Protein AF-A0A351TAG0-F1 (afdb_monomer_lite)

Secondary structure (DSSP, 8-state):
--EEEEEEEEEEETTEEEEEEEEEEEETT--------TTSSHHHHHHHH-

Structure (mmCIF, N/CA/C/O backbone):
data_AF-A0A351TAG0-F1
#
_entry.id   AF-A0A351TAG0-F1
#
loop_
_atom_site.group_PDB
_atom_site.id
_atom_site.type_symbol
_atom_site.label_atom_id
_atom_site.label_alt_id
_atom_site.label_comp_id
_atom_site.label_asym_id
_atom_site.label_entity_id
_atom_site.label_seq_id
_atom_site.pdbx_PDB_ins_code
_atom_site.Cartn_x
_atom_site.Cartn_y
_atom_site.Cartn_z
_atom_site.occupancy
_atom_site.B_iso_or_equiv
_atom_site.auth_seq_id
_atom_site.auth_comp_id
_atom_site.auth_asym_id
_atom_site.auth_atom_id
_atom_site.pdbx_PDB_model_num
ATOM 1 N N . MET A 1 1 ? -13.614 3.491 20.344 1.00 68.50 1 MET A N 1
ATOM 2 C CA . MET A 1 1 ? -13.757 3.095 18.924 1.00 68.50 1 MET A CA 1
ATOM 3 C C . MET A 1 1 ? -12.394 2.632 18.436 1.00 68.50 1 MET A C 1
ATOM 5 O O . MET A 1 1 ? -11.419 3.325 18.710 1.00 68.50 1 MET A O 1
ATOM 9 N N . LYS A 1 2 ? -12.298 1.447 17.824 1.00 88.38 2 LYS A N 1
ATOM 10 C CA . LYS A 1 2 ? -11.016 0.867 17.395 1.00 88.38 2 LYS A CA 1
ATOM 11 C C . LYS A 1 2 ? -10.664 1.398 16.001 1.00 88.38 2 LYS A 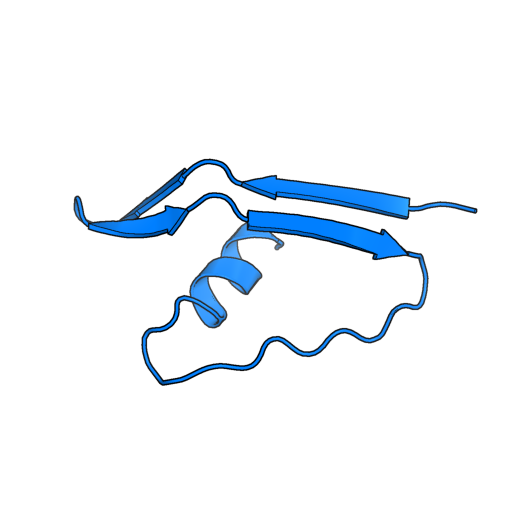C 1
ATOM 13 O O . LYS A 1 2 ? -11.506 1.369 15.110 1.00 88.38 2 LYS A O 1
ATOM 18 N N . HIS A 1 3 ? -9.441 1.886 15.831 1.00 91.81 3 HIS A N 1
ATOM 19 C CA . HIS A 1 3 ? -8.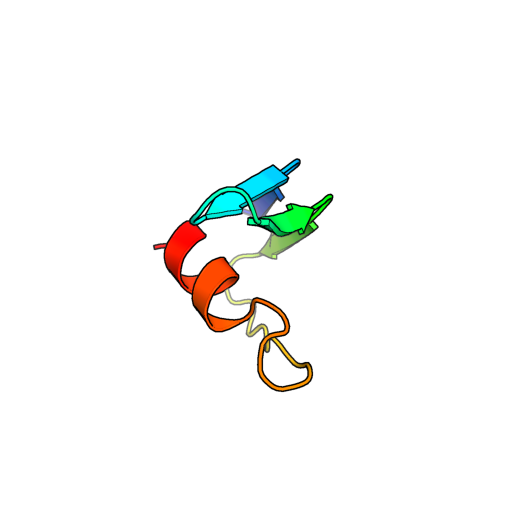910 2.331 14.544 1.00 91.81 3 HIS A CA 1
ATOM 20 C C . HIS A 1 3 ? -7.541 1.693 14.302 1.00 91.81 3 HIS A C 1
ATOM 22 O O . HIS A 1 3 ? -6.817 1.377 15.249 1.00 91.81 3 HIS A O 1
ATOM 28 N N . LEU A 1 4 ? -7.202 1.496 13.032 1.00 92.81 4 LEU A N 1
ATOM 29 C CA . LEU A 1 4 ? -5.916 0.998 12.568 1.00 92.81 4 LEU A CA 1
ATOM 30 C C . LEU A 1 4 ? -5.206 2.116 11.804 1.00 92.81 4 LEU A C 1
ATOM 32 O O . LEU A 1 4 ? -5.756 2.677 10.859 1.00 92.81 4 LEU A O 1
ATOM 36 N N . LYS A 1 5 ? -3.977 2.437 12.209 1.00 95.00 5 LYS A N 1
ATOM 37 C CA . LYS A 1 5 ? -3.125 3.394 11.500 1.00 95.00 5 LYS A CA 1
ATOM 38 C C . LYS A 1 5 ? -2.171 2.637 10.584 1.00 95.00 5 LYS A C 1
ATOM 40 O O . LYS A 1 5 ? -1.343 1.871 11.068 1.00 95.00 5 LYS A O 1
ATOM 45 N N . ILE A 1 6 ? -2.268 2.883 9.284 1.00 95.06 6 ILE A N 1
ATOM 46 C CA . ILE A 1 6 ? -1.350 2.357 8.275 1.00 95.06 6 ILE A CA 1
ATOM 47 C C . ILE A 1 6 ? -0.285 3.412 7.997 1.00 95.06 6 ILE A C 1
ATOM 49 O O . ILE A 1 6 ? -0.619 4.563 7.726 1.00 95.06 6 ILE A O 1
ATOM 53 N N . ASN A 1 7 ? 0.988 3.018 8.060 1.00 96.81 7 ASN A N 1
ATOM 54 C CA . ASN A 1 7 ? 2.116 3.836 7.616 1.00 96.81 7 ASN A CA 1
ATOM 55 C C . ASN A 1 7 ? 3.087 2.941 6.847 1.00 96.81 7 ASN A C 1
ATOM 57 O O . ASN A 1 7 ? 3.503 1.904 7.360 1.00 96.81 7 ASN A O 1
ATOM 61 N N . ILE A 1 8 ? 3.418 3.338 5.624 1.00 96.50 8 ILE A N 1
ATOM 62 C CA . ILE A 1 8 ? 4.403 2.683 4.767 1.00 96.50 8 ILE A CA 1
ATOM 63 C C . ILE A 1 8 ? 5.317 3.784 4.240 1.00 96.50 8 ILE A C 1
ATOM 65 O O . ILE A 1 8 ? 4.906 4.583 3.394 1.00 96.50 8 ILE A O 1
ATOM 69 N N . ASP A 1 9 ? 6.554 3.814 4.726 1.00 96.75 9 ASP A N 1
ATOM 70 C CA . ASP A 1 9 ? 7.538 4.809 4.293 1.00 96.75 9 ASP A CA 1
ATOM 71 C C . ASP A 1 9 ? 8.059 4.481 2.891 1.00 96.75 9 ASP A C 1
ATOM 73 O O . ASP A 1 9 ? 8.064 5.337 2.005 1.00 96.75 9 ASP A O 1
ATOM 77 N N . LEU A 1 10 ? 8.420 3.215 2.660 1.00 96.06 10 LEU A N 1
ATOM 78 C CA . LEU A 1 10 ? 8.904 2.731 1.374 1.00 96.06 10 LEU A CA 1
ATOM 79 C C . LEU A 1 10 ? 8.632 1.231 1.208 1.00 96.06 10 LEU A C 1
ATOM 81 O O . LEU A 1 10 ? 8.874 0.441 2.118 1.00 96.06 10 LEU A O 1
ATOM 85 N N . TYR A 1 11 ? 8.157 0.835 0.027 1.00 96.25 11 TYR A N 1
ATOM 86 C CA . TYR A 1 11 ? 8.086 -0.561 -0.401 1.00 96.25 11 TYR A CA 1
ATOM 87 C C . TYR A 1 11 ? 8.662 -0.697 -1.809 1.00 96.25 11 TYR A C 1
ATOM 89 O O . TYR A 1 11 ? 8.189 -0.049 -2.752 1.00 96.25 11 TYR A O 1
ATOM 97 N N . GLU A 1 12 ? 9.645 -1.582 -1.954 1.00 95.69 12 GLU A N 1
ATOM 98 C CA . GLU A 1 12 ? 10.364 -1.809 -3.202 1.00 95.69 12 GLU A CA 1
ATOM 99 C C . GLU A 1 12 ? 10.220 -3.251 -3.689 1.00 95.69 12 GLU A C 1
ATOM 101 O O . GLU A 1 12 ? 10.166 -4.202 -2.911 1.00 95.69 12 GLU A O 1
ATOM 106 N N . THR A 1 13 ? 10.215 -3.426 -5.008 1.00 93.81 13 THR A N 1
ATOM 107 C CA . THR A 1 13 ? 10.365 -4.739 -5.643 1.00 93.81 13 THR A CA 1
ATOM 108 C C . THR A 1 13 ? 11.283 -4.611 -6.845 1.00 93.81 13 THR A C 1
ATOM 110 O O . THR A 1 13 ? 11.190 -3.638 -7.590 1.00 93.81 13 THR A O 1
ATOM 113 N N . ASN A 1 14 ? 12.195 -5.566 -7.042 1.00 93.31 14 ASN A N 1
ATOM 114 C CA . ASN A 1 14 ? 13.156 -5.549 -8.153 1.00 93.31 14 ASN A CA 1
ATOM 115 C C . ASN A 1 14 ? 13.914 -4.211 -8.292 1.00 93.31 14 ASN A C 1
ATOM 117 O O . ASN A 1 14 ? 14.078 -3.705 -9.400 1.00 93.31 14 ASN A O 1
ATOM 121 N N . LYS A 1 15 ? 14.355 -3.627 -7.165 1.00 91.12 15 LYS A N 1
ATOM 122 C CA . LYS A 1 15 ? 15.029 -2.311 -7.098 1.00 91.12 15 LYS A CA 1
ATOM 123 C C . LYS A 1 15 ? 14.193 -1.139 -7.637 1.00 91.12 15 LYS A C 1
ATOM 125 O O . LYS A 1 15 ? 14.743 -0.126 -8.062 1.00 91.12 15 LYS A O 1
ATOM 130 N N . LYS A 1 16 ? 12.866 -1.277 -7.650 1.00 93.88 16 LYS A N 1
ATOM 131 C CA . LYS A 1 16 ? 11.925 -0.224 -8.029 1.00 93.88 16 LYS A CA 1
ATOM 132 C C . LYS A 1 16 ? 11.058 0.148 -6.832 1.00 93.88 16 LYS A C 1
ATOM 134 O O . LYS A 1 16 ? 10.400 -0.724 -6.264 1.00 93.88 16 LYS A O 1
ATOM 139 N N . GLU A 1 17 ? 11.003 1.439 -6.515 1.00 95.88 17 GLU A N 1
ATOM 140 C CA . GLU A 1 17 ? 10.036 1.995 -5.566 1.00 95.88 17 GLU A CA 1
ATOM 141 C C . GLU A 1 17 ? 8.609 1.800 -6.111 1.00 95.88 17 GLU A C 1
ATOM 143 O O . GLU A 1 17 ? 8.296 2.226 -7.228 1.00 95.88 17 GLU A O 1
ATOM 148 N N . ILE A 1 18 ? 7.739 1.132 -5.347 1.00 97.12 18 ILE A N 1
ATOM 149 C CA . ILE A 1 18 ? 6.332 0.912 -5.728 1.00 97.12 18 ILE A CA 1
ATOM 150 C C . ILE A 1 18 ? 5.383 1.720 -4.850 1.00 97.12 18 ILE A C 1
ATOM 152 O O . ILE A 1 18 ? 4.421 2.285 -5.366 1.00 97.12 18 ILE A O 1
ATOM 156 N N . LEU A 1 19 ? 5.636 1.765 -3.540 1.00 97.44 19 LEU A N 1
ATOM 157 C CA . LEU A 1 19 ? 4.877 2.573 -2.584 1.00 97.44 19 LEU A CA 1
ATOM 158 C C . LEU A 1 19 ? 5.853 3.453 -1.815 1.00 97.44 19 LEU A C 1
ATOM 160 O O . LEU A 1 19 ? 6.924 2.986 -1.433 1.00 97.44 19 LEU A O 1
ATOM 164 N N . LYS A 1 20 ? 5.469 4.702 -1.571 1.00 97.25 20 LYS A N 1
ATOM 165 C CA . LYS A 1 20 ? 6.280 5.671 -0.838 1.00 97.25 20 LYS A CA 1
ATOM 166 C C . LYS A 1 20 ? 5.375 6.630 -0.087 1.00 97.25 20 LYS A C 1
ATOM 168 O O . LYS A 1 20 ? 4.416 7.127 -0.676 1.00 97.25 20 LYS A O 1
ATOM 17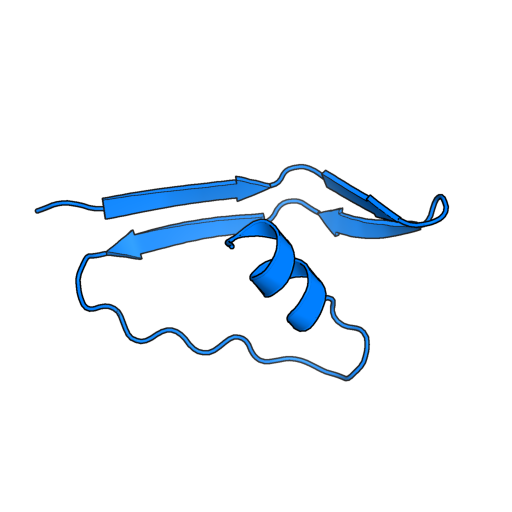3 N N . ASN A 1 21 ? 5.692 6.890 1.178 1.00 97.19 21 ASN A N 1
ATOM 174 C CA . ASN A 1 21 ? 4.982 7.842 2.037 1.00 97.19 21 ASN A CA 1
ATOM 175 C C . ASN A 1 21 ? 3.455 7.635 2.069 1.00 97.19 21 ASN A C 1
ATOM 177 O O . ASN A 1 21 ? 2.680 8.587 1.952 1.00 97.19 21 ASN A O 1
ATOM 181 N N . ILE A 1 22 ? 3.006 6.388 2.214 1.00 96.81 22 ILE A N 1
ATOM 182 C CA . ILE A 1 22 ? 1.583 6.072 2.357 1.00 96.81 22 ILE A CA 1
ATOM 183 C C . ILE A 1 22 ? 1.220 6.125 3.839 1.00 96.81 22 ILE A C 1
ATOM 185 O O . ILE A 1 22 ? 1.744 5.350 4.634 1.00 96.81 22 ILE A O 1
ATOM 189 N N . SER A 1 23 ? 0.288 6.999 4.214 1.00 96.38 23 SER A N 1
ATOM 190 C CA . SER A 1 23 ? -0.249 7.051 5.574 1.00 96.38 23 SER A CA 1
ATOM 191 C C . SER A 1 23 ? -1.749 7.288 5.543 1.00 96.38 23 SER A C 1
ATOM 193 O O . SER A 1 23 ? -2.220 8.227 4.900 1.00 96.38 23 SER A O 1
ATOM 195 N N . PHE A 1 24 ? -2.506 6.421 6.212 1.00 95.25 24 PHE A N 1
ATOM 196 C CA . PHE A 1 24 ? -3.949 6.582 6.364 1.00 95.25 24 PHE A CA 1
ATOM 197 C C . PHE A 1 24 ? -4.474 5.858 7.606 1.00 95.25 24 PHE A C 1
ATOM 199 O O . PHE A 1 24 ? -3.833 4.969 8.170 1.00 95.25 24 PHE A O 1
ATOM 206 N N . LEU A 1 25 ? -5.659 6.268 8.045 1.00 94.88 25 LEU A N 1
ATOM 207 C CA . LEU A 1 25 ? -6.382 5.677 9.164 1.00 94.88 25 LEU A CA 1
ATOM 208 C C . LEU A 1 25 ? -7.579 4.904 8.618 1.00 94.88 25 LEU A C 1
ATOM 210 O O . LEU A 1 25 ? -8.283 5.398 7.741 1.00 94.88 25 LEU A O 1
ATOM 214 N N . VAL A 1 26 ? -7.800 3.707 9.150 1.00 94.06 26 VAL A N 1
ATOM 215 C CA . VAL A 1 26 ? -8.964 2.873 8.848 1.00 94.06 26 VAL A CA 1
ATOM 216 C C . VAL A 1 26 ? -9.713 2.623 10.143 1.00 94.06 26 VAL A C 1
ATOM 218 O O . VAL A 1 26 ? -9.144 2.113 11.112 1.00 94.06 26 VAL A O 1
ATOM 221 N N . ASN A 1 27 ? -10.989 2.973 10.170 1.00 95.38 27 ASN A N 1
ATOM 222 C CA . ASN A 1 27 ? -11.865 2.692 11.291 1.00 95.38 27 ASN A CA 1
ATOM 223 C C . ASN A 1 27 ? -12.605 1.376 11.076 1.00 95.38 27 ASN A C 1
ATOM 225 O O . ASN A 1 27 ? -12.760 0.869 9.962 1.00 95.38 27 ASN A O 1
ATOM 229 N N . GLU A 1 28 ? -13.087 0.811 12.175 1.00 95.19 28 GLU A N 1
ATOM 230 C CA . GLU A 1 28 ? -13.979 -0.334 12.107 1.00 95.19 28 GLU A CA 1
ATOM 231 C C . GLU A 1 28 ? -15.219 -0.000 11.255 1.00 95.19 28 GLU A C 1
ATOM 233 O O . GLU A 1 28 ? -15.871 1.018 11.479 1.00 95.19 28 GLU A O 1
ATOM 238 N N . ARG A 1 29 ? -15.561 -0.892 10.313 1.00 94.44 29 ARG A N 1
ATOM 239 C CA . ARG A 1 29 ? -16.675 -0.768 9.346 1.00 94.44 29 ARG A CA 1
ATOM 240 C C . ARG A 1 29 ? -16.473 0.229 8.200 1.00 94.44 29 ARG A C 1
ATOM 242 O O . ARG A 1 29 ? -17.391 0.371 7.388 1.00 94.44 29 ARG A O 1
ATOM 249 N N . ASP A 1 30 ? -15.299 0.843 8.068 1.00 93.94 30 ASP A N 1
ATOM 250 C CA . ASP A 1 30 ? -14.989 1.640 6.881 1.00 93.94 30 ASP A CA 1
ATOM 251 C C . ASP A 1 30 ? -15.031 0.770 5.613 1.00 93.94 30 ASP A C 1
ATOM 253 O O . ASP A 1 30 ? -14.505 -0.345 5.566 1.00 93.94 30 ASP A O 1
ATOM 257 N N . ARG A 1 31 ? -15.654 1.299 4.554 1.00 94.00 31 ARG A N 1
ATOM 258 C CA . ARG A 1 31 ? -15.574 0.747 3.196 1.00 94.00 31 ARG A CA 1
ATOM 259 C C . ARG A 1 31 ? -14.718 1.681 2.356 1.00 94.00 31 ARG A C 1
ATOM 261 O O . ARG A 1 31 ? -15.173 2.752 1.966 1.00 94.00 31 ARG A O 1
ATOM 268 N N . ILE A 1 32 ? -13.480 1.275 2.095 1.00 92.88 32 ILE A N 1
ATOM 269 C CA . ILE A 1 32 ? -12.485 2.096 1.398 1.00 92.88 32 ILE A CA 1
ATOM 270 C C . ILE A 1 32 ? 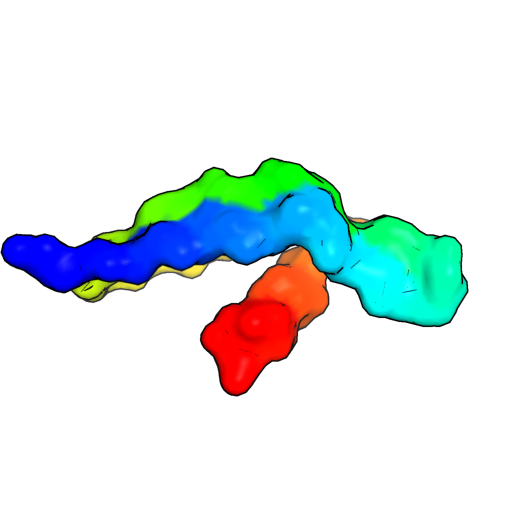-12.247 1.522 0.003 1.00 92.88 32 ILE A C 1
ATOM 272 O O . ILE A 1 32 ? -12.051 0.318 -0.156 1.00 92.88 32 ILE A O 1
ATOM 276 N N . ALA A 1 33 ? -12.235 2.392 -1.007 1.00 94.75 33 ALA A N 1
ATOM 277 C CA . ALA A 1 33 ? -11.839 2.049 -2.367 1.00 94.75 33 ALA A CA 1
ATOM 278 C C . ALA A 1 33 ? -10.448 2.619 -2.669 1.00 94.75 33 ALA A C 1
ATOM 280 O O . ALA A 1 33 ? -10.180 3.790 -2.411 1.00 94.75 33 ALA A O 1
ATOM 281 N N . ILE A 1 34 ? -9.576 1.801 -3.260 1.00 95.00 34 ILE A N 1
ATOM 282 C CA . ILE A 1 34 ? -8.272 2.241 -3.764 1.00 95.00 34 ILE A CA 1
ATOM 283 C C . ILE A 1 34 ? -8.414 2.477 -5.269 1.00 95.00 34 ILE A C 1
ATOM 285 O O . ILE A 1 34 ? -8.650 1.536 -6.029 1.00 95.00 34 ILE A O 1
ATOM 289 N N . VAL A 1 35 ? -8.255 3.725 -5.709 1.00 95.75 35 VAL A N 1
ATOM 290 C CA . VAL A 1 35 ? -8.414 4.139 -7.113 1.00 95.75 35 VAL A CA 1
ATOM 291 C C . VAL A 1 35 ? -7.101 4.662 -7.696 1.00 95.75 35 VAL A C 1
ATOM 293 O O . VAL A 1 35 ? -6.206 5.079 -6.969 1.00 95.75 35 VAL A O 1
ATOM 296 N N . GLY A 1 36 ? -6.959 4.601 -9.021 1.00 96.06 36 GLY A N 1
ATOM 297 C CA . GLY A 1 36 ? -5.760 5.052 -9.736 1.00 96.06 36 GLY A CA 1
ATOM 298 C C . GLY A 1 36 ? -5.505 4.256 -11.016 1.00 96.06 36 GLY A C 1
ATOM 299 O O . GLY A 1 36 ? -6.116 3.206 -11.231 1.00 96.06 36 GLY A O 1
ATOM 300 N N . GLY A 1 37 ? -4.581 4.727 -11.855 1.00 97.62 37 GLY A N 1
ATOM 301 C CA . GLY A 1 37 ? -4.227 4.083 -13.126 1.00 97.62 37 GLY A CA 1
ATOM 302 C C . GLY A 1 37 ? -3.594 2.690 -12.982 1.00 97.62 37 GLY A C 1
ATOM 303 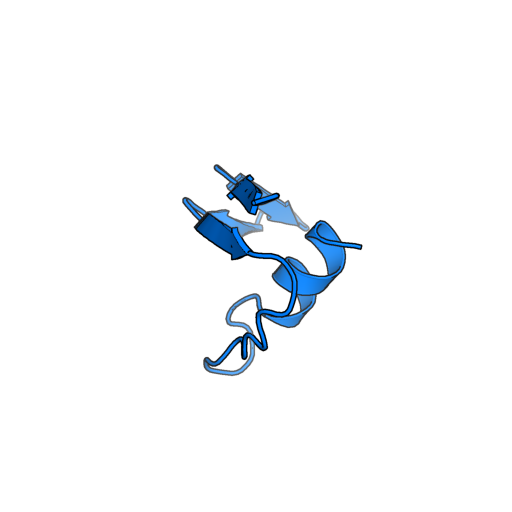O O . GLY A 1 37 ? -3.263 2.227 -11.881 1.00 97.62 37 GLY A O 1
ATOM 304 N N . ASN A 1 38 ? -3.428 1.990 -14.106 1.00 96.44 38 ASN A N 1
ATOM 305 C CA . ASN A 1 38 ? -2.697 0.721 -14.137 1.00 96.44 38 ASN A CA 1
ATOM 306 C C . ASN A 1 38 ? -1.236 0.943 -13.730 1.00 96.44 38 ASN A C 1
ATOM 308 O O . ASN A 1 38 ? -0.620 1.931 -14.114 1.00 96.44 38 ASN A O 1
ATOM 312 N N . GLY A 1 39 ? -0.695 0.041 -12.908 1.00 93.88 39 GLY A N 1
ATOM 313 C CA . GLY A 1 39 ? 0.666 0.169 -12.379 1.00 93.88 39 GLY A CA 1
ATOM 314 C C . GLY A 1 39 ? 0.835 1.131 -11.195 1.00 93.88 39 GLY A C 1
ATOM 315 O O . GLY A 1 39 ? 1.922 1.178 -10.636 1.00 93.88 39 GLY A O 1
ATOM 316 N N . ALA A 1 40 ? -0.218 1.819 -10.734 1.00 95.56 40 ALA A N 1
ATOM 317 C CA . ALA A 1 40 ? -0.146 2.7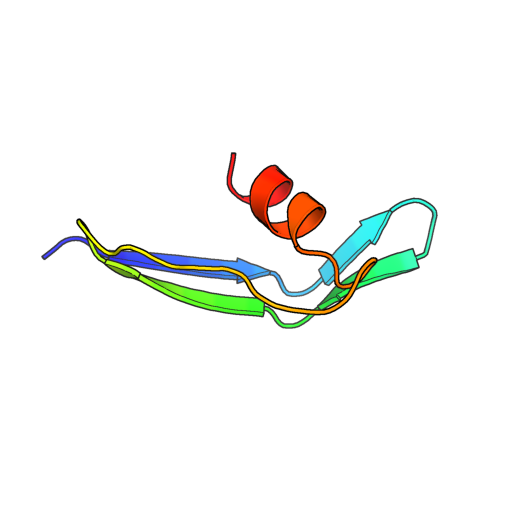67 -9.611 1.00 95.56 40 ALA A CA 1
ATOM 318 C C . ALA A 1 40 ? 0.061 2.127 -8.215 1.00 95.56 40 ALA A C 1
ATOM 320 O O . ALA A 1 40 ? -0.116 2.789 -7.202 1.00 95.56 40 ALA A O 1
ATOM 321 N N . GLY A 1 41 ? 0.359 0.825 -8.135 1.00 95.69 41 GLY A N 1
ATOM 322 C CA . GLY A 1 41 ? 0.647 0.152 -6.862 1.00 95.69 41 GLY A CA 1
ATOM 323 C C . GLY A 1 41 ? -0.567 -0.344 -6.068 1.00 95.69 41 GLY A C 1
ATOM 324 O O . GLY A 1 41 ? -0.384 -0.855 -4.975 1.00 95.69 41 GLY A O 1
ATOM 325 N N . LYS A 1 42 ? -1.798 -0.285 -6.599 1.00 97.25 42 LYS A N 1
ATOM 326 C CA . LYS A 1 42 ? -3.029 -0.684 -5.872 1.00 97.25 42 LYS A CA 1
ATOM 327 C C . LYS A 1 42 ? -3.017 -2.134 -5.367 1.00 97.25 42 LYS A C 1
ATOM 329 O O . LYS A 1 42 ? -3.218 -2.386 -4.185 1.00 97.25 42 LYS A O 1
ATOM 334 N N . THR A 1 43 ? -2.749 -3.095 -6.255 1.00 96.62 43 THR A N 1
ATOM 335 C CA . THR A 1 43 ? -2.639 -4.516 -5.881 1.00 96.62 43 THR A CA 1
ATOM 336 C C . THR A 1 43 ? -1.467 -4.747 -4.932 1.00 96.62 43 THR A C 1
ATOM 338 O O . THR A 1 43 ? -1.557 -5.590 -4.049 1.00 96.62 43 THR A O 1
ATOM 341 N N . THR A 1 44 ? -0.381 -3.987 -5.085 1.00 96.81 44 THR A N 1
ATOM 342 C CA . THR A 1 44 ? 0.761 -4.040 -4.167 1.00 96.81 44 THR A CA 1
ATOM 343 C C . THR A 1 44 ? 0.379 -3.535 -2.779 1.00 96.81 44 THR A C 1
ATOM 345 O O . THR A 1 44 ? 0.687 -4.203 -1.803 1.00 96.81 44 THR A O 1
ATOM 348 N N . LEU A 1 45 ? -0.351 -2.420 -2.680 1.00 96.50 45 LEU A N 1
ATOM 349 C CA . LEU A 1 45 ? -0.853 -1.893 -1.412 1.00 96.50 45 LEU A CA 1
ATOM 350 C C . LEU A 1 45 ? -1.755 -2.914 -0.711 1.00 96.50 45 LEU A C 1
ATOM 352 O O . LEU A 1 45 ? -1.566 -3.163 0.471 1.00 96.50 45 LEU A O 1
ATOM 356 N N . LEU A 1 46 ? -2.666 -3.567 -1.441 1.00 94.81 46 LEU A N 1
ATOM 357 C CA . LEU A 1 46 ? -3.498 -4.635 -0.874 1.00 94.81 46 LEU A CA 1
ATOM 358 C C . LEU A 1 46 ? -2.666 -5.818 -0.361 1.00 94.81 46 LEU A C 1
ATOM 360 O O . LEU A 1 46 ? -2.919 -6.277 0.744 1.00 94.81 46 LEU A O 1
ATOM 364 N N . LYS A 1 47 ? -1.646 -6.260 -1.109 1.00 93.88 47 LYS A N 1
ATOM 365 C CA . LYS A 1 47 ? -0.735 -7.338 -0.680 1.00 93.88 47 LYS A CA 1
ATOM 366 C C . LYS A 1 47 ? 0.072 -7.001 0.571 1.00 93.88 47 LYS A C 1
ATOM 368 O O . LYS A 1 47 ? 0.480 -7.907 1.273 1.00 93.88 47 LYS A O 1
ATOM 373 N N . VAL A 1 48 ? 0.365 -5.726 0.818 1.00 93.25 48 VAL A N 1
ATOM 374 C CA . VAL A 1 48 ? 1.072 -5.308 2.040 1.00 93.25 48 VAL A CA 1
ATOM 375 C C . VAL A 1 48 ? 0.139 -5.331 3.257 1.00 93.25 48 VAL A C 1
ATOM 377 O O . VAL A 1 48 ? 0.605 -5.486 4.380 1.00 93.25 48 VAL A O 1
ATOM 380 N N . LEU A 1 49 ? -1.172 -5.179 3.049 1.00 90.81 49 LEU A N 1
ATOM 381 C CA . LEU A 1 49 ? -2.174 -5.161 4.118 1.00 90.81 49 LEU A CA 1
ATOM 382 C C . LEU A 1 49 ? -2.673 -6.559 4.530 1.00 90.81 49 LEU A C 1
ATOM 384 O O . LEU A 1 49 ? -3.338 -6.658 5.561 1.00 90.81 49 LEU A O 1
ATOM 388 N N . THR A 1 50 ? -2.399 -7.602 3.738 1.00 85.88 50 THR A N 1
ATOM 389 C CA . THR A 1 50 ? -2.870 -8.990 3.939 1.00 85.88 50 THR A CA 1
ATOM 390 C C . THR A 1 50 ? -1.712 -9.962 4.050 1.00 85.88 50 THR A C 1
ATOM 392 O O . THR A 1 50 ? -1.720 -10.775 4.995 1.00 85.88 50 THR A O 1
#

Sequence (50 aa):
MKHLKINIDLYETNKKEILKNISFLVNERDRIAIVGGNGAGKTTLLKVLT

pLDDT: mean 94.33, std 4.33, range [68.5, 97.62]

Radius of gyration: 12.02 Å; chains: 1; bounding box: 32×17×33 Å

Foldseek 3Di:
DDKDWDFDQFDDDPNDTQDHGDIDMGDPPDDDDDDDDPSNCPVVVVVVVD